Protein AF-A0AAV7K5B9-F1 (afdb_monomer_lite)

Foldseek 3Di:
DPPPDDPCLLAVDDPVSNVVVCVVVVHDPVRVVVSVVVNV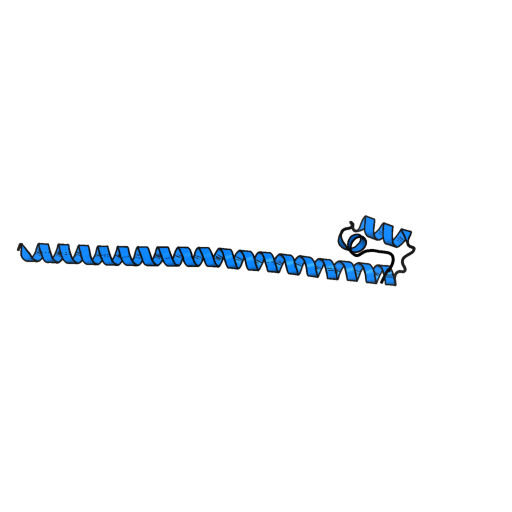VVVVVVVVVVVVVVVVVVVVVVVVVVVVVVVVVVVVVVVVVVVVVVVVVVVVVVVVVD

Organism: NCBI:txid111878

Radius of gyration: 33.16 Å; chains: 1; bounding box: 69×17×85 Å

InterPro domains:
  IPR004826 Basic leucine zipper domain, Maf-type [PF03131] (5-87)

pLDDT: mean 90.62, std 8.33, range [50.69, 97.69]

Sequence (98 aa):
MAYYLTEEDIVYSTIPELNRLLEKNNASKEEVTEVKNYRRKRLLQKSGKHRYQERQSNYGSLQKVRDELKLEFQTIQAEIEELKMYKECCLLLNSEYY

Structure (mmCIF, N/CA/C/O backbone):
data_AF-A0AAV7K5B9-F1
#
_entry.id   AF-A0AAV7K5B9-F1
#
loop_
_atom_site.group_PDB
_atom_site.id
_atom_site.type_symbol
_atom_site.label_atom_id
_atom_site.label_alt_id
_atom_site.label_comp_id
_atom_site.label_asym_id
_atom_site.label_entity_id
_atom_site.label_seq_id
_atom_site.pdbx_PDB_ins_code
_atom_site.Cartn_x
_atom_site.Cartn_y
_atom_site.Cartn_z
_atom_site.occupancy
_atom_site.B_iso_or_equiv
_atom_site.auth_seq_id
_atom_site.auth_comp_id
_atom_site.auth_asym_id
_atom_site.auth_atom_id
_atom_site.pdbx_PDB_model_num
ATOM 1 N N . MET A 1 1 ? -22.500 -6.485 24.159 1.00 60.03 1 MET A N 1
ATOM 2 C CA . MET A 1 1 ? -22.094 -5.233 23.488 1.00 60.03 1 MET A CA 1
ATOM 3 C C . MET A 1 1 ? -22.895 -4.075 24.060 1.00 60.03 1 MET A C 1
ATOM 5 O O . MET A 1 1 ? -24.103 -4.217 24.181 1.00 60.03 1 MET A O 1
ATOM 9 N N . ALA A 1 2 ? -22.263 -2.944 24.388 1.00 69.50 2 ALA A N 1
ATOM 10 C CA . ALA A 1 2 ? -22.954 -1.730 24.831 1.00 69.50 2 ALA A CA 1
ATOM 11 C C . ALA A 1 2 ? -23.840 -1.155 23.704 1.00 69.50 2 ALA A C 1
ATOM 13 O O . ALA A 1 2 ? -23.358 -0.416 22.849 1.00 69.50 2 ALA A O 1
ATOM 14 N N . TYR A 1 3 ? -25.130 -1.509 23.687 1.00 71.88 3 TYR A N 1
ATOM 15 C CA . TYR A 1 3 ? -26.088 -1.149 22.625 1.00 71.88 3 TYR A CA 1
ATOM 16 C C . TYR A 1 3 ? -26.383 0.359 22.514 1.00 71.88 3 TYR A C 1
ATOM 18 O O . TYR A 1 3 ? -27.046 0.789 21.575 1.00 71.88 3 TYR A O 1
ATOM 26 N N . TYR A 1 4 ? -25.889 1.155 23.463 1.00 82.62 4 TYR A N 1
ATOM 27 C CA . TYR A 1 4 ? -26.050 2.607 23.529 1.00 82.62 4 TYR A CA 1
ATOM 28 C C . TYR A 1 4 ? -24.904 3.393 22.871 1.00 82.62 4 TYR A C 1
ATOM 30 O O . TYR A 1 4 ? -25.001 4.613 22.770 1.00 82.62 4 TYR A O 1
ATOM 38 N N . LEU A 1 5 ? -23.821 2.733 22.439 1.00 89.00 5 LEU A N 1
ATOM 39 C CA . LEU A 1 5 ? -22.718 3.382 21.724 1.00 89.00 5 LEU A CA 1
ATOM 40 C C . LEU A 1 5 ? -22.745 3.009 20.245 1.00 89.00 5 LEU A C 1
ATOM 42 O O . LEU A 1 5 ? -22.841 1.832 19.888 1.00 89.00 5 LEU A O 1
ATOM 46 N N . THR A 1 6 ? -22.602 4.008 19.379 1.00 90.94 6 THR A N 1
ATOM 47 C CA . THR A 1 6 ? -22.464 3.784 17.939 1.00 90.94 6 THR A CA 1
ATOM 48 C C . THR A 1 6 ? -21.042 3.347 17.577 1.00 90.94 6 THR A C 1
ATOM 50 O O . THR A 1 6 ? -20.098 3.471 18.363 1.00 90.94 6 THR A O 1
ATOM 53 N N . GLU A 1 7 ? -20.842 2.846 16.351 1.00 88.56 7 GLU A N 1
ATOM 54 C CA . GLU A 1 7 ? -19.484 2.562 15.871 1.00 88.56 7 GLU A CA 1
ATOM 55 C C . GLU A 1 7 ? -18.614 3.829 15.851 1.00 88.56 7 GLU A C 1
ATOM 57 O O . GLU A 1 7 ? -17.415 3.743 16.124 1.00 88.56 7 GLU A O 1
ATOM 62 N N . GLU A 1 8 ? -19.200 4.995 15.572 1.00 88.81 8 GLU A N 1
ATOM 63 C CA . GLU A 1 8 ? -18.462 6.256 15.568 1.00 88.81 8 GLU A CA 1
ATOM 64 C C . GLU A 1 8 ? -17.973 6.624 16.967 1.00 88.81 8 GLU A C 1
ATOM 66 O O . GLU A 1 8 ? -16.776 6.876 17.147 1.00 88.81 8 GLU A O 1
ATOM 71 N N . ASP A 1 9 ? -18.854 6.521 17.964 1.00 91.62 9 ASP A N 1
ATOM 72 C CA . ASP A 1 9 ? -18.519 6.757 19.370 1.00 91.62 9 ASP A CA 1
ATOM 73 C C . ASP A 1 9 ? -17.407 5.828 19.850 1.00 91.62 9 ASP A C 1
ATOM 75 O O . ASP A 1 9 ? -16.547 6.229 20.629 1.00 91.62 9 ASP A O 1
ATOM 79 N N . ILE A 1 10 ? -17.387 4.574 19.389 1.00 92.06 10 ILE A N 1
ATOM 80 C CA . ILE A 1 10 ? -16.397 3.592 19.838 1.00 92.06 10 ILE A CA 1
ATOM 81 C C . ILE A 1 10 ? -15.071 3.730 19.089 1.00 92.06 10 ILE A C 1
ATOM 83 O O . ILE A 1 10 ? -14.014 3.535 19.691 1.00 92.06 10 ILE A O 1
ATOM 87 N N . VAL A 1 11 ? -15.086 4.013 17.785 1.00 91.06 11 VAL A N 1
ATOM 88 C CA . VAL A 1 11 ? -13.886 3.936 16.934 1.00 91.06 11 VAL A CA 1
ATOM 89 C C . VAL A 1 11 ? -13.194 5.287 16.764 1.00 91.06 11 VAL A C 1
ATOM 91 O O . VAL A 1 11 ? -11.963 5.304 16.700 1.00 91.06 11 VAL A O 1
ATOM 94 N N . TYR A 1 12 ? -13.941 6.391 16.698 1.00 91.06 12 TYR A N 1
ATOM 95 C CA . TYR A 1 12 ? -13.396 7.710 16.356 1.00 91.06 12 TYR A CA 1
ATOM 96 C C . TYR A 1 12 ? -13.210 8.653 17.548 1.00 91.06 12 TYR A C 1
ATOM 98 O O . TYR A 1 12 ? -12.429 9.593 17.442 1.00 91.06 12 TYR A O 1
ATOM 106 N N . SER A 1 13 ? -13.841 8.382 18.690 1.00 93.00 13 SER A N 1
ATOM 107 C CA . SER A 1 13 ? -13.585 9.122 19.933 1.00 93.00 13 SER A CA 1
ATOM 108 C C . SER A 1 13 ? -12.140 8.974 20.407 1.00 93.00 13 SER A C 1
ATOM 110 O O . SER A 1 13 ? -11.473 7.968 20.141 1.00 93.00 13 SER A O 1
ATOM 112 N N . THR A 1 14 ? -11.648 9.927 21.186 1.00 93.62 14 THR A N 1
ATOM 113 C CA . THR A 1 14 ? -10.419 9.736 21.961 1.00 93.62 14 THR A CA 1
ATOM 114 C C . THR A 1 14 ? -10.645 8.723 23.094 1.00 93.62 14 THR A C 1
ATOM 116 O O . THR A 1 14 ? -11.771 8.476 23.523 1.00 93.62 14 THR A O 1
ATOM 119 N N . ILE A 1 15 ? -9.573 8.111 23.615 1.00 91.75 15 ILE A N 1
ATOM 120 C CA . ILE A 1 15 ? -9.695 7.176 24.752 1.00 91.75 15 ILE A CA 1
ATOM 121 C C . ILE A 1 15 ? -10.367 7.839 25.975 1.00 91.75 15 ILE A C 1
ATOM 123 O O . ILE A 1 15 ? -11.238 7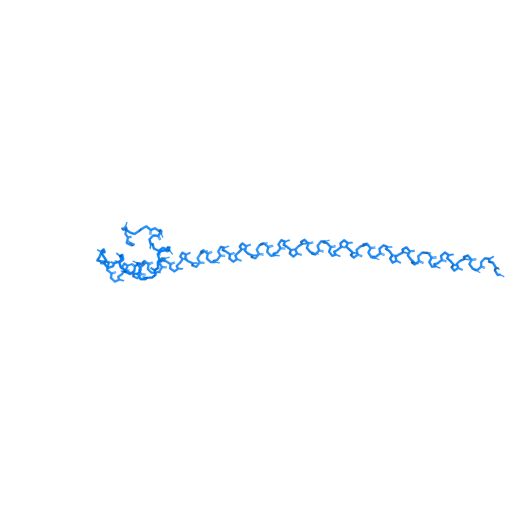.202 26.569 1.00 91.75 15 ILE A O 1
ATOM 127 N N . PRO A 1 16 ? -10.028 9.090 26.353 1.00 95.25 16 PRO A N 1
ATOM 128 C CA . PRO A 1 16 ? -10.715 9.779 27.442 1.00 95.25 16 PRO A CA 1
ATOM 129 C C . PRO A 1 16 ? -12.215 9.978 27.194 1.00 95.25 16 PRO A C 1
ATOM 131 O O . PRO A 1 16 ? -13.008 9.754 28.102 1.00 95.25 16 PRO A O 1
ATOM 134 N N . GLU A 1 17 ? -12.620 10.357 25.981 1.00 94.38 17 GLU A N 1
ATOM 135 C CA . GLU A 1 17 ? -14.038 10.522 25.628 1.00 94.38 17 GLU A CA 1
ATOM 136 C C . GLU A 1 17 ? -14.793 9.196 25.683 1.00 94.38 17 GLU A C 1
ATOM 138 O O . GLU A 1 17 ? -15.871 9.132 26.270 1.00 94.38 17 GLU A O 1
ATOM 143 N N . LEU A 1 18 ? -14.202 8.119 25.157 1.00 94.25 18 LEU A N 1
ATOM 144 C CA . LEU A 1 18 ? -14.793 6.786 25.229 1.00 94.25 18 LEU A CA 1
ATOM 145 C C . LEU A 1 18 ? -14.988 6.329 26.678 1.00 94.25 18 LEU A C 1
ATOM 147 O O . LEU A 1 18 ? -16.041 5.799 27.020 1.00 94.25 18 LEU A O 1
ATOM 151 N N . ASN A 1 19 ? -13.991 6.552 27.540 1.00 93.12 19 ASN A N 1
ATOM 152 C CA . ASN A 1 19 ? -14.102 6.207 28.957 1.00 93.12 19 ASN A CA 1
ATOM 153 C C . ASN A 1 19 ? -15.216 7.018 29.640 1.00 93.12 19 ASN A C 1
ATOM 155 O O . ASN A 1 19 ? -16.029 6.431 30.347 1.00 93.12 19 ASN A O 1
ATOM 159 N N . ARG A 1 20 ? -15.333 8.324 29.355 1.00 95.19 20 ARG A N 1
ATOM 160 C CA . ARG A 1 20 ? -16.434 9.160 29.873 1.00 95.19 20 ARG A CA 1
ATOM 161 C C . ARG A 1 20 ? -17.805 8.672 29.413 1.00 95.19 20 ARG A C 1
ATOM 163 O O . ARG A 1 20 ? -18.752 8.701 30.190 1.00 95.19 20 ARG A O 1
ATOM 170 N N . LEU A 1 21 ? -17.934 8.238 28.160 1.00 93.62 21 LEU A N 1
ATOM 171 C CA . LEU A 1 21 ? -19.187 7.698 27.629 1.00 93.62 21 LEU A CA 1
ATOM 172 C C . LEU A 1 21 ? -19.573 6.383 28.313 1.00 93.62 21 LEU A C 1
ATOM 174 O O . LEU A 1 21 ? -20.742 6.183 28.632 1.00 93.62 21 LEU A O 1
ATOM 178 N N . LEU A 1 22 ? -18.600 5.510 28.571 1.00 93.12 22 LEU A N 1
ATOM 179 C CA . LEU A 1 22 ? -18.820 4.263 29.303 1.00 93.12 22 LEU A CA 1
ATOM 180 C C . LEU A 1 22 ? -19.224 4.532 30.761 1.00 93.12 22 LEU A C 1
ATOM 182 O O . LEU A 1 22 ? -20.165 3.921 31.257 1.00 93.12 22 LEU A O 1
ATOM 186 N N . GLU A 1 23 ? -18.579 5.495 31.421 1.00 93.00 23 GLU A N 1
ATOM 187 C CA . GLU A 1 23 ? -18.927 5.921 32.783 1.00 93.00 23 GLU A CA 1
ATOM 188 C C . GLU A 1 23 ? -20.328 6.543 32.850 1.00 93.00 23 GLU A C 1
ATOM 190 O O . GLU A 1 23 ? -21.136 6.151 33.687 1.00 93.00 23 GLU A O 1
ATOM 195 N N . LYS A 1 24 ? -20.660 7.459 31.928 1.00 93.56 24 LYS A N 1
ATOM 196 C CA . LYS A 1 24 ? -21.971 8.130 31.867 1.00 93.56 24 LYS A CA 1
ATOM 197 C C . LYS A 1 24 ? -23.133 7.145 31.703 1.00 93.56 24 LYS A C 1
ATOM 199 O O . LYS A 1 24 ? -24.233 7.421 32.172 1.00 93.56 24 LYS A O 1
ATOM 204 N N . ASN A 1 25 ? -22.891 6.018 31.038 1.00 91.12 25 ASN A N 1
ATOM 205 C CA . ASN A 1 25 ? -23.889 4.974 30.817 1.00 91.12 25 ASN A CA 1
ATOM 206 C C . ASN A 1 25 ? -23.814 3.834 31.848 1.00 91.12 25 ASN A C 1
ATOM 208 O O . ASN A 1 25 ? -24.485 2.822 31.668 1.00 91.12 25 ASN A O 1
ATOM 212 N N . ASN A 1 26 ? -23.032 3.987 32.925 1.00 92.75 26 ASN A N 1
ATOM 213 C CA . ASN A 1 26 ? -22.835 2.971 33.965 1.00 92.75 26 ASN A CA 1
ATOM 214 C C . ASN A 1 26 ? -22.421 1.598 33.404 1.00 92.75 26 ASN A C 1
ATOM 216 O O . ASN A 1 26 ? -22.902 0.563 33.865 1.00 92.75 26 ASN A O 1
ATOM 220 N N . ALA A 1 27 ? -21.535 1.595 32.403 1.00 91.94 27 ALA A N 1
ATOM 221 C CA . ALA A 1 27 ? -21.078 0.378 31.745 1.00 91.94 27 ALA A CA 1
ATOM 222 C C . ALA A 1 27 ? -20.485 -0.621 32.747 1.00 91.94 27 ALA A C 1
ATOM 224 O O . ALA A 1 27 ? -19.647 -0.267 33.585 1.00 91.94 27 ALA A O 1
ATOM 225 N N . SER A 1 28 ? -20.852 -1.893 32.620 1.00 93.88 28 SER A N 1
ATOM 226 C CA . SER A 1 28 ? -20.245 -2.954 33.421 1.00 93.88 28 SER A CA 1
ATOM 227 C C . SER A 1 28 ? -18.778 -3.182 33.022 1.00 93.88 28 SER A C 1
ATOM 229 O O . SER A 1 28 ? -18.340 -2.845 31.919 1.00 93.88 28 SER A O 1
ATOM 231 N N . LYS A 1 29 ? -17.983 -3.817 33.894 1.00 92.75 29 LYS A N 1
ATOM 232 C CA . LYS A 1 29 ? -16.590 -4.192 33.566 1.00 92.75 29 LYS A CA 1
ATOM 233 C C . LYS A 1 29 ? -16.498 -5.079 32.317 1.00 92.75 29 LYS A C 1
ATOM 235 O O . LYS A 1 29 ? -15.535 -4.975 31.552 1.00 92.75 29 LYS A O 1
ATOM 240 N N . GLU A 1 30 ? -17.489 -5.941 32.117 1.00 93.38 30 GLU A N 1
ATOM 241 C CA . GLU A 1 30 ? -17.580 -6.836 30.963 1.00 93.38 30 GLU A CA 1
ATOM 242 C C . GLU A 1 30 ? -17.878 -6.037 29.693 1.00 93.38 30 GLU A C 1
ATOM 244 O O . GLU A 1 30 ? -17.158 -6.179 28.705 1.00 93.38 30 GLU A O 1
ATOM 249 N N . GLU A 1 31 ? -18.836 -5.108 29.747 1.00 92.00 31 GLU A N 1
ATOM 250 C CA . GLU A 1 31 ? -19.160 -4.218 28.628 1.00 92.00 31 GLU A CA 1
ATOM 251 C C . GLU A 1 31 ? -17.975 -3.326 28.245 1.00 92.00 31 GLU A C 1
ATOM 253 O O . GLU A 1 31 ? -17.650 -3.197 27.065 1.00 92.00 31 GLU A O 1
ATOM 258 N N . VAL A 1 32 ? -17.267 -2.761 29.230 1.00 92.88 32 VAL A N 1
ATOM 259 C CA . VAL A 1 32 ? -16.048 -1.969 28.998 1.00 92.88 32 VAL A CA 1
ATOM 260 C C . VAL A 1 32 ? -14.988 -2.804 28.276 1.00 92.88 32 VAL A C 1
ATOM 262 O O . VAL A 1 32 ? -14.335 -2.324 27.344 1.00 92.88 32 VAL A O 1
ATOM 265 N N . THR A 1 33 ? -14.808 -4.058 28.692 1.00 93.44 33 THR A N 1
ATOM 266 C CA . THR A 1 33 ? -13.849 -4.978 28.069 1.00 93.44 33 THR A CA 1
ATOM 267 C C . THR A 1 33 ? -14.243 -5.297 26.631 1.00 93.44 33 THR A C 1
ATOM 269 O O . THR A 1 33 ? -13.410 -5.236 25.723 1.00 93.44 33 THR A O 1
ATOM 272 N N . GLU A 1 34 ? -15.520 -5.586 26.402 1.00 93.50 34 GLU A N 1
ATOM 273 C CA . GLU A 1 34 ? -16.062 -5.903 25.085 1.00 93.50 34 GLU A CA 1
ATOM 274 C C . GLU A 1 34 ? -15.928 -4.718 24.117 1.00 93.50 34 GLU A C 1
ATOM 276 O O . GLU A 1 34 ? -15.422 -4.886 23.005 1.00 93.50 34 GLU A O 1
ATOM 281 N N . VAL A 1 35 ? -16.264 -3.501 24.560 1.00 94.19 35 VAL A N 1
ATOM 282 C CA . VAL A 1 35 ? -16.140 -2.266 23.767 1.00 94.19 35 VAL A CA 1
ATOM 283 C C . VAL A 1 35 ? -14.681 -1.984 23.401 1.00 94.19 35 VAL A C 1
ATOM 285 O O . VAL A 1 35 ? -14.379 -1.678 22.243 1.00 94.19 35 VAL A O 1
ATOM 288 N N . LYS A 1 36 ? -13.741 -2.142 24.342 1.00 93.00 36 LYS A N 1
ATOM 289 C CA . LYS A 1 36 ? -12.303 -1.959 24.069 1.00 93.00 36 LYS A CA 1
ATOM 290 C C . LYS A 1 36 ? -11.768 -2.997 23.081 1.00 93.00 36 LYS A C 1
ATOM 292 O O . LYS A 1 36 ? -11.012 -2.646 22.169 1.00 93.00 36 LYS A O 1
ATOM 297 N N . ASN A 1 37 ? -12.188 -4.254 23.213 1.00 93.38 37 ASN A N 1
ATOM 298 C CA . ASN A 1 37 ? -11.826 -5.317 22.276 1.00 93.38 37 ASN A CA 1
ATOM 299 C C . ASN A 1 37 ? -12.403 -5.061 20.878 1.00 93.38 37 ASN A C 1
ATOM 301 O O . ASN A 1 37 ? -11.681 -5.192 19.883 1.00 93.38 37 ASN A O 1
ATOM 305 N N . TYR A 1 38 ? -13.664 -4.631 20.792 1.00 93.50 38 TYR A N 1
ATOM 306 C CA . TYR A 1 38 ? -14.299 -4.242 19.537 1.00 93.50 38 TYR A CA 1
ATOM 307 C C . TYR A 1 38 ? -13.548 -3.086 18.865 1.00 93.50 38 TYR A C 1
ATOM 309 O O . TYR A 1 38 ? -13.144 -3.210 17.704 1.00 93.50 38 TYR A O 1
ATOM 317 N N . ARG A 1 39 ? -13.253 -2.010 19.610 1.00 94.31 39 ARG A N 1
ATOM 318 C CA . ARG A 1 39 ? -12.455 -0.874 19.125 1.00 94.31 39 ARG A CA 1
ATOM 319 C C . ARG A 1 39 ? -11.117 -1.336 18.556 1.00 94.31 39 ARG A C 1
ATOM 321 O O . ARG A 1 39 ? -10.774 -0.992 17.424 1.00 94.31 39 ARG A O 1
ATOM 328 N N . ARG A 1 40 ? -10.373 -2.158 19.306 1.00 92.94 40 ARG A N 1
ATOM 329 C CA . ARG A 1 40 ? -9.076 -2.699 18.871 1.00 92.94 40 ARG A CA 1
ATOM 330 C C . ARG A 1 40 ? -9.206 -3.482 17.565 1.00 92.94 40 ARG A C 1
ATOM 332 O O . ARG A 1 40 ? -8.425 -3.258 16.641 1.00 92.94 40 ARG A O 1
ATOM 339 N N . LYS A 1 41 ? -10.207 -4.361 17.456 1.00 92.69 41 LYS A N 1
ATOM 340 C CA . LYS A 1 41 ? -10.463 -5.159 16.248 1.00 92.69 41 LYS A CA 1
ATOM 341 C C . LYS A 1 41 ? -10.768 -4.273 15.036 1.00 92.69 41 LYS A C 1
ATOM 343 O O . LYS A 1 41 ? -10.209 -4.506 13.964 1.00 92.69 41 LYS A O 1
ATOM 348 N N . ARG A 1 42 ? -11.596 -3.234 15.191 1.00 92.44 42 ARG A N 1
ATOM 349 C CA . ARG A 1 42 ? -11.938 -2.298 14.101 1.00 92.44 42 ARG A CA 1
ATOM 350 C C . ARG A 1 42 ? -10.744 -1.457 13.653 1.00 92.44 42 ARG A C 1
ATOM 352 O O . ARG A 1 42 ? -10.512 -1.335 12.451 1.00 92.44 42 ARG A O 1
ATOM 359 N N . LEU A 1 43 ? -9.942 -0.943 14.585 1.00 90.31 43 LEU A N 1
ATOM 360 C CA . LEU A 1 43 ? -8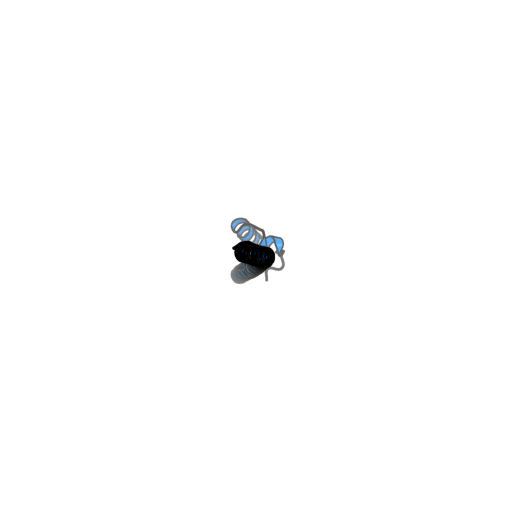.722 -0.193 14.262 1.00 90.31 43 LEU A CA 1
ATOM 361 C C . LEU A 1 43 ? -7.675 -1.068 13.550 1.00 90.31 43 LEU A C 1
ATOM 363 O O . LEU A 1 43 ? -7.051 -0.634 12.578 1.00 90.31 43 LEU A O 1
ATOM 367 N N . LEU A 1 44 ? -7.523 -2.329 13.966 1.00 90.31 44 LEU A N 1
ATOM 368 C CA . LEU A 1 44 ? -6.660 -3.294 13.276 1.00 90.31 44 LEU A CA 1
ATOM 369 C C . LEU A 1 44 ? -7.144 -3.579 11.849 1.00 90.31 44 LEU A C 1
ATOM 371 O O . LEU A 1 44 ? -6.338 -3.595 10.923 1.00 90.31 44 LEU A O 1
ATOM 375 N N . GLN A 1 45 ? -8.453 -3.743 11.643 1.00 89.81 45 GLN A N 1
ATOM 376 C CA . GLN A 1 45 ? -9.019 -3.923 10.303 1.00 89.81 45 GLN A CA 1
ATOM 377 C C . GLN A 1 45 ? -8.788 -2.697 9.411 1.00 89.81 45 GLN A C 1
ATOM 379 O O . GLN A 1 45 ? -8.379 -2.855 8.262 1.00 89.81 45 GLN A O 1
ATOM 384 N N . LYS A 1 46 ? -9.006 -1.479 9.927 1.00 87.94 46 LYS A N 1
ATOM 385 C CA . LYS A 1 46 ? -8.770 -0.234 9.177 1.00 87.94 46 LYS A CA 1
ATOM 386 C C . LYS A 1 46 ? -7.299 -0.063 8.800 1.00 87.94 46 LYS A C 1
ATOM 388 O O . LYS A 1 46 ? -6.999 0.161 7.632 1.00 87.94 46 LYS A O 1
ATOM 393 N N . SER A 1 47 ? -6.381 -0.256 9.749 1.00 87.44 47 SER A N 1
ATOM 394 C CA . SER A 1 47 ? -4.939 -0.196 9.464 1.00 87.44 47 SER A CA 1
ATOM 395 C C . SER A 1 47 ? -4.478 -1.308 8.514 1.00 87.44 47 SER A C 1
ATOM 397 O O . SER A 1 47 ? -3.564 -1.108 7.718 1.00 87.44 47 SER A O 1
ATOM 399 N N . GLY A 1 48 ? -5.105 -2.488 8.560 1.00 88.62 48 GLY A N 1
ATOM 400 C CA . GLY A 1 48 ? -4.887 -3.561 7.590 1.00 88.62 48 GLY A CA 1
ATOM 401 C C . GLY A 1 48 ? -5.311 -3.165 6.174 1.00 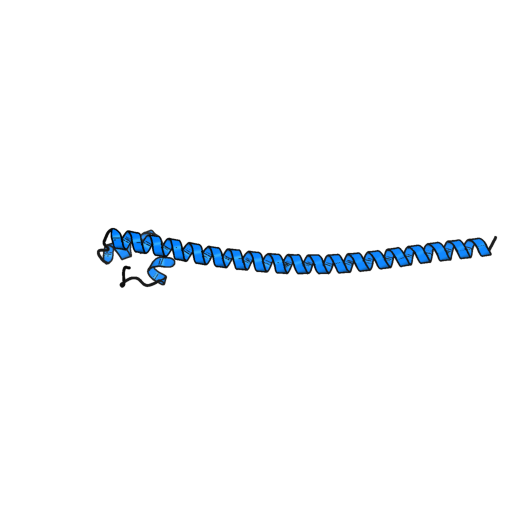88.62 48 GLY A C 1
ATOM 402 O O . GLY A 1 48 ? -4.527 -3.333 5.242 1.00 88.62 48 GLY A O 1
ATOM 403 N N . LYS A 1 49 ? -6.512 -2.587 6.022 1.00 87.12 49 LYS A N 1
ATOM 404 C CA . LYS A 1 49 ? -7.018 -2.080 4.734 1.00 87.12 49 LYS A CA 1
ATOM 405 C C . LYS A 1 49 ? -6.126 -0.978 4.160 1.00 87.12 49 LYS A C 1
ATOM 407 O O . LYS A 1 49 ? -5.759 -1.066 2.995 1.00 87.12 49 LYS A O 1
ATOM 412 N N . HIS A 1 50 ? -5.722 -0.009 4.983 1.00 84.38 50 HIS A N 1
ATOM 413 C CA . HIS A 1 50 ? -4.820 1.068 4.564 1.00 84.38 50 HIS A CA 1
ATOM 414 C C . HIS A 1 50 ? -3.481 0.519 4.053 1.00 84.38 50 HIS A C 1
ATOM 416 O O . HIS A 1 50 ? -3.087 0.786 2.924 1.00 84.38 50 HIS A O 1
ATOM 422 N N . ARG A 1 51 ? -2.832 -0.363 4.829 1.00 87.88 51 ARG A N 1
ATOM 423 C CA . ARG A 1 51 ? -1.560 -0.998 4.433 1.00 87.88 51 ARG A CA 1
ATOM 424 C C . ARG A 1 51 ? -1.674 -1.875 3.188 1.00 87.88 51 ARG A C 1
ATOM 426 O O . ARG A 1 51 ? -0.683 -2.103 2.497 1.00 87.88 51 ARG A O 1
ATOM 433 N N . TYR A 1 52 ? -2.845 -2.453 2.931 1.00 88.50 52 TYR A N 1
ATOM 434 C CA . TYR A 1 52 ? -3.097 -3.183 1.691 1.00 88.50 52 TYR A CA 1
ATOM 435 C C . TYR A 1 52 ? -3.175 -2.224 0.497 1.00 88.50 52 TYR A C 1
ATOM 437 O O . TYR A 1 52 ? -2.484 -2.447 -0.493 1.00 88.50 52 TYR A O 1
ATOM 445 N N . GLN A 1 53 ? -3.940 -1.136 0.622 1.00 89.56 53 GLN A N 1
ATOM 446 C CA . GLN A 1 53 ? -4.076 -0.114 -0.421 1.00 89.56 53 GLN A CA 1
ATOM 447 C C . GLN A 1 53 ? -2.738 0.562 -0.747 1.00 89.56 53 GLN A C 1
ATOM 449 O O . GLN A 1 53 ? -2.388 0.678 -1.918 1.00 89.56 53 GLN A O 1
ATOM 454 N N . GLU A 1 54 ? -1.950 0.934 0.266 1.00 89.56 54 GLU A N 1
ATOM 455 C CA . GLU A 1 54 ? -0.607 1.497 0.068 1.00 89.56 54 GLU A CA 1
ATOM 456 C C . GLU A 1 54 ? 0.308 0.530 -0.683 1.00 89.56 54 GLU A C 1
ATOM 458 O O . GLU A 1 54 ? 0.965 0.917 -1.646 1.00 89.56 54 GLU A O 1
ATOM 463 N N . ARG A 1 55 ? 0.322 -0.753 -0.294 1.00 90.88 55 ARG A N 1
ATOM 464 C CA . ARG A 1 55 ? 1.113 -1.763 -1.008 1.00 90.88 55 ARG A CA 1
ATOM 465 C C . ARG A 1 55 ? 0.660 -1.918 -2.451 1.00 90.88 55 ARG A C 1
ATOM 467 O O . ARG A 1 55 ? 1.508 -1.960 -3.332 1.00 90.88 55 ARG A O 1
ATOM 474 N N . GLN A 1 56 ? -0.644 -1.982 -2.697 1.00 91.12 56 GLN A N 1
ATOM 475 C CA . GLN A 1 56 ? -1.188 -2.100 -4.047 1.00 91.12 56 GLN A CA 1
ATOM 476 C C . GLN A 1 56 ? -0.792 -0.903 -4.924 1.00 91.12 56 GLN A C 1
ATOM 478 O O . GLN A 1 56 ? -0.364 -1.097 -6.060 1.00 91.12 56 GLN A O 1
ATOM 483 N N . SER A 1 57 ? -0.8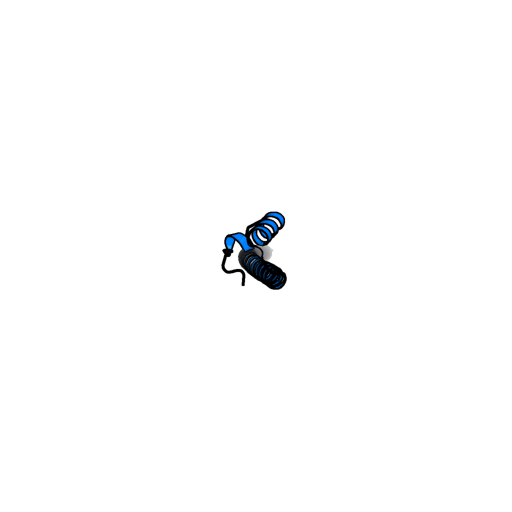66 0.313 -4.376 1.00 91.00 57 SER A N 1
ATOM 484 C CA . SER A 1 57 ? -0.405 1.531 -5.049 1.00 91.00 57 SER A CA 1
ATOM 485 C C . SER A 1 57 ? 1.093 1.466 -5.368 1.00 91.00 57 SER A C 1
ATOM 487 O O . SER A 1 57 ? 1.492 1.658 -6.516 1.00 91.00 57 SER A O 1
ATOM 489 N N . ASN A 1 58 ? 1.921 1.086 -4.389 1.00 93.75 58 ASN A N 1
ATOM 490 C CA . ASN A 1 58 ? 3.369 0.956 -4.569 1.00 93.75 58 ASN A CA 1
ATOM 491 C C . ASN A 1 58 ? 3.735 -0.079 -5.639 1.00 93.75 58 ASN A C 1
ATOM 493 O O . ASN A 1 58 ? 4.611 0.181 -6.461 1.00 93.75 58 ASN A O 1
ATOM 497 N N . TYR A 1 59 ? 3.053 -1.229 -5.668 1.00 92.06 59 TYR A N 1
ATOM 498 C CA . TYR A 1 59 ? 3.238 -2.222 -6.727 1.00 92.06 59 TYR A CA 1
ATOM 499 C C . TYR A 1 59 ? 2.896 -1.654 -8.106 1.00 92.06 59 TYR A C 1
ATOM 501 O O . TYR A 1 59 ? 3.661 -1.861 -9.044 1.00 92.06 59 TYR A O 1
ATOM 509 N N . GLY A 1 60 ? 1.794 -0.908 -8.226 1.00 92.50 60 GLY A N 1
ATOM 510 C CA . GLY A 1 60 ? 1.417 -0.249 -9.477 1.00 92.50 60 GLY A CA 1
ATOM 511 C C . GLY A 1 60 ? 2.470 0.753 -9.957 1.00 92.50 60 GLY A C 1
ATOM 512 O O . GLY A 1 60 ? 2.826 0.756 -11.133 1.00 92.50 60 GLY A O 1
ATOM 513 N N . SER A 1 61 ? 3.019 1.562 -9.050 1.00 94.25 61 SER A N 1
ATOM 514 C CA . SER A 1 61 ? 4.091 2.513 -9.370 1.00 94.25 61 SER A CA 1
ATOM 515 C C . SER A 1 61 ? 5.383 1.812 -9.795 1.00 94.25 61 SER A C 1
ATOM 517 O O . SER A 1 61 ? 5.961 2.167 -10.819 1.00 94.25 61 SER A O 1
ATOM 519 N N . LEU A 1 62 ? 5.809 0.773 -9.068 1.00 95.06 62 LEU A N 1
ATOM 520 C CA . LEU A 1 62 ? 6.989 -0.022 -9.430 1.00 95.06 62 LEU A CA 1
ATOM 521 C C . LEU A 1 62 ? 6.821 -0.722 -10.780 1.00 95.06 62 LEU A C 1
ATOM 523 O O . LEU A 1 62 ? 7.782 -0.840 -11.537 1.00 95.06 62 LEU A O 1
ATOM 527 N N . GLN A 1 63 ? 5.607 -1.173 -11.096 1.00 94.44 63 GLN A N 1
ATOM 528 C CA . GLN A 1 63 ? 5.310 -1.787 -12.381 1.00 94.44 63 GLN A CA 1
ATOM 529 C C . GLN A 1 63 ? 5.497 -0.801 -13.541 1.00 94.44 63 GLN A C 1
ATOM 531 O O . GLN A 1 63 ? 6.121 -1.169 -14.531 1.00 94.44 63 GLN A O 1
ATOM 536 N N . LYS A 1 64 ? 5.028 0.446 -13.399 1.00 94.56 64 LYS A N 1
ATOM 537 C CA . LYS A 1 64 ? 5.236 1.490 -14.416 1.00 94.56 64 LYS A CA 1
ATOM 538 C C . LYS A 1 64 ? 6.717 1.787 -14.635 1.00 94.56 64 LYS A C 1
ATOM 540 O O . LYS A 1 64 ? 7.174 1.727 -15.767 1.00 94.56 64 LYS A O 1
ATOM 545 N N . VAL A 1 65 ? 7.468 1.993 -13.551 1.00 96.44 65 VAL A N 1
ATOM 546 C CA . VAL A 1 65 ? 8.918 2.255 -13.617 1.00 96.44 65 VAL A CA 1
ATOM 547 C C . VAL A 1 65 ? 9.660 1.102 -14.296 1.00 96.44 65 VAL A C 1
ATOM 549 O O . VAL A 1 65 ? 10.538 1.321 -15.123 1.00 96.44 65 VAL A O 1
ATOM 552 N N . ARG A 1 66 ? 9.295 -0.148 -13.988 1.00 96.75 66 ARG A N 1
ATOM 553 C CA . ARG A 1 66 ? 9.861 -1.325 -14.660 1.00 96.75 66 ARG A CA 1
ATOM 554 C C . ARG A 1 66 ? 9.574 -1.317 -16.164 1.00 96.75 66 ARG A C 1
ATOM 556 O O . ARG A 1 66 ? 10.450 -1.681 -16.942 1.00 96.75 66 ARG A O 1
ATOM 563 N N . ASP A 1 67 ? 8.355 -0.969 -16.563 1.00 96.69 67 ASP A N 1
ATOM 564 C CA . ASP A 1 67 ? 7.951 -0.976 -17.970 1.00 96.69 67 ASP A CA 1
ATOM 565 C C . ASP A 1 67 ? 8.636 0.160 -18.756 1.00 96.69 67 ASP A C 1
ATOM 567 O O . ASP A 1 67 ? 9.087 -0.071 -19.876 1.00 96.69 67 ASP A O 1
ATOM 571 N N . GLU A 1 68 ? 8.816 1.332 -18.140 1.00 97.12 68 GLU A N 1
ATOM 572 C CA . GLU A 1 68 ? 9.609 2.449 -18.679 1.00 97.12 68 GLU A CA 1
ATOM 573 C C . GLU A 1 68 ? 11.081 2.053 -18.869 1.00 97.12 68 GLU A C 1
ATOM 575 O O . GLU A 1 68 ? 11.604 2.144 -19.977 1.00 97.12 68 GLU A O 1
ATOM 580 N N . LEU A 1 69 ? 11.721 1.493 -17.836 1.00 97.25 69 LEU A N 1
ATOM 581 C CA . LEU A 1 69 ? 13.105 1.001 -17.913 1.00 97.25 69 LEU A CA 1
ATOM 582 C C . LEU A 1 69 ? 13.290 -0.072 -18.990 1.00 97.25 69 LEU A C 1
ATOM 584 O O . LEU A 1 69 ? 14.322 -0.127 -19.656 1.00 97.25 69 LEU A O 1
ATOM 588 N N . LYS A 1 70 ? 12.298 -0.951 -19.165 1.00 97.25 70 LYS A N 1
ATOM 589 C CA . LYS A 1 70 ? 12.340 -1.980 -20.206 1.00 97.25 70 LYS A CA 1
ATOM 590 C C . LYS A 1 70 ? 12.332 -1.356 -21.600 1.00 97.25 70 LYS A C 1
ATOM 592 O O . LYS A 1 70 ? 13.049 -1.845 -22.470 1.00 97.25 70 LYS A O 1
ATOM 597 N N . LEU A 1 71 ? 11.534 -0.310 -21.806 1.00 96.94 71 LEU A N 1
ATOM 598 C CA . LEU A 1 71 ? 11.485 0.410 -23.073 1.00 96.94 71 LEU A CA 1
ATOM 599 C C . LEU A 1 71 ? 12.807 1.138 -23.340 1.00 96.94 71 LEU A C 1
ATOM 601 O O . LEU A 1 71 ? 13.371 0.983 -24.418 1.00 96.94 71 LEU A O 1
ATOM 605 N N . GLU A 1 72 ? 13.339 1.859 -22.352 1.00 97.62 72 GLU A N 1
ATOM 606 C CA . GLU A 1 72 ? 14.637 2.539 -22.469 1.00 97.62 72 GLU A CA 1
ATOM 607 C C . GLU A 1 72 ? 15.762 1.561 -22.816 1.00 97.62 72 GLU A C 1
ATOM 609 O O . GLU A 1 72 ? 16.574 1.822 -23.702 1.00 97.62 72 GLU A O 1
ATOM 614 N N . PHE A 1 73 ? 15.777 0.393 -22.171 1.00 97.25 73 PHE A N 1
ATOM 615 C CA . PHE A 1 73 ? 16.752 -0.646 -22.469 1.00 97.25 73 PHE A CA 1
ATOM 616 C C . PHE A 1 73 ? 16.653 -1.146 -23.917 1.00 97.25 73 PHE A C 1
ATOM 618 O O . PHE A 1 73 ? 17.679 -1.330 -24.567 1.00 97.25 73 PHE A O 1
ATOM 625 N N . GLN A 1 74 ? 15.438 -1.337 -24.440 1.00 97.69 74 GLN A N 1
ATOM 626 C CA . GLN A 1 74 ? 15.232 -1.736 -25.836 1.00 97.69 74 GLN A CA 1
ATOM 627 C C . GLN A 1 74 ? 15.726 -0.668 -26.816 1.00 97.69 74 GLN A C 1
ATOM 629 O O . GLN A 1 74 ? 16.366 -1.010 -27.808 1.00 97.69 74 GLN A O 1
ATOM 634 N N . THR A 1 75 ? 15.489 0.611 -26.519 1.00 97.44 75 THR A N 1
ATOM 635 C CA . THR A 1 75 ? 16.004 1.727 -27.325 1.00 97.44 75 THR A CA 1
ATOM 636 C C . THR A 1 75 ? 17.530 1.725 -27.356 1.00 97.44 75 THR A C 1
ATOM 638 O O . THR A 1 75 ? 18.121 1.740 -28.431 1.00 97.44 75 THR A O 1
ATOM 641 N N . ILE A 1 76 ? 18.178 1.605 -26.192 1.00 97.06 76 ILE A N 1
ATOM 642 C CA . ILE A 1 76 ? 19.644 1.557 -26.099 1.00 97.06 76 ILE A CA 1
ATOM 643 C C . ILE A 1 76 ? 20.207 0.347 -26.859 1.00 97.06 76 ILE A C 1
ATOM 645 O O . ILE A 1 76 ? 21.244 0.449 -27.510 1.00 97.06 76 ILE A O 1
ATOM 649 N N . GLN A 1 77 ? 19.540 -0.811 -26.799 1.00 97.12 77 GLN A N 1
ATOM 650 C CA . GLN A 1 77 ? 19.958 -1.982 -27.573 1.00 97.12 77 GLN A CA 1
ATOM 651 C C . GLN A 1 77 ? 19.921 -1.717 -29.082 1.00 97.12 77 GLN A C 1
ATOM 653 O O . GLN A 1 77 ? 20.889 -2.057 -29.763 1.00 97.12 77 GLN A O 1
ATOM 658 N N . ALA A 1 78 ? 18.860 -1.081 -29.583 1.00 97.12 78 ALA A N 1
ATOM 659 C CA . ALA A 1 78 ? 18.746 -0.724 -30.994 1.00 97.12 78 ALA A CA 1
ATOM 660 C C . ALA A 1 78 ? 19.840 0.271 -31.424 1.00 97.12 78 ALA A C 1
ATOM 662 O O . ALA A 1 78 ? 20.514 0.044 -32.426 1.00 97.12 78 ALA A O 1
ATOM 663 N N . GLU A 1 79 ? 20.101 1.311 -30.626 1.00 97.44 79 GLU A N 1
ATOM 664 C CA . GLU A 1 79 ? 21.175 2.281 -30.896 1.00 97.44 79 GLU A CA 1
ATOM 665 C C . GLU A 1 79 ? 22.560 1.612 -30.946 1.00 97.44 79 GLU A C 1
ATOM 667 O O . GLU A 1 79 ? 23.393 1.924 -31.801 1.00 97.44 79 GLU A O 1
ATOM 672 N N . ILE A 1 80 ? 22.819 0.650 -30.054 1.00 97.06 80 ILE A N 1
ATOM 673 C CA . ILE A 1 80 ? 24.067 -0.125 -30.062 1.00 97.06 80 ILE A CA 1
ATOM 674 C C . ILE A 1 80 ? 24.195 -0.958 -31.344 1.00 97.06 80 ILE A C 1
ATOM 676 O O . ILE A 1 80 ? 25.298 -1.071 -31.885 1.00 97.06 80 ILE A O 1
ATOM 680 N N . GLU A 1 81 ? 23.112 -1.575 -31.815 1.00 96.94 81 GLU A N 1
ATOM 681 C CA . GLU A 1 81 ? 23.111 -2.352 -33.059 1.00 96.94 81 GLU A CA 1
ATOM 682 C C . GLU A 1 81 ? 23.365 -1.463 -34.281 1.00 96.94 81 GLU A C 1
ATOM 684 O O . GLU A 1 81 ? 24.232 -1.790 -35.096 1.00 96.94 81 GLU A O 1
ATOM 689 N N . GLU A 1 82 ? 22.717 -0.301 -34.360 1.00 96.56 82 GLU A N 1
ATOM 690 C CA . GLU A 1 82 ? 22.951 0.674 -35.430 1.00 96.56 82 GLU A CA 1
ATOM 691 C C . GLU A 1 82 ? 24.406 1.157 -35.461 1.00 96.56 82 GLU A C 1
ATOM 693 O O . GLU A 1 82 ? 25.039 1.176 -36.520 1.00 96.56 82 GLU A O 1
ATOM 698 N N . LEU A 1 83 ? 24.987 1.483 -34.302 1.00 96.25 83 LEU A N 1
ATOM 699 C CA . LEU A 1 83 ? 26.386 1.909 -34.215 1.00 96.25 83 LEU A CA 1
ATOM 700 C C . LEU A 1 83 ? 27.365 0.805 -34.635 1.00 96.25 83 LEU A C 1
ATOM 702 O O . LEU A 1 83 ? 28.395 1.097 -35.252 1.00 96.25 83 LEU A O 1
ATOM 706 N N . LYS A 1 84 ? 27.065 -0.463 -34.324 1.00 95.38 84 LYS A N 1
ATOM 707 C CA . LYS A 1 84 ? 27.867 -1.606 -34.790 1.00 95.38 84 LYS A CA 1
ATOM 708 C C . LYS A 1 84 ? 27.809 -1.736 -36.307 1.00 95.38 84 LYS A C 1
ATOM 710 O O . LYS A 1 84 ? 28.865 -1.834 -36.928 1.00 95.38 84 LYS A O 1
ATOM 715 N N . MET A 1 85 ? 26.614 -1.663 -36.892 1.00 94.44 85 MET A N 1
ATOM 716 C CA . MET A 1 85 ? 26.446 -1.704 -38.346 1.00 94.44 85 MET A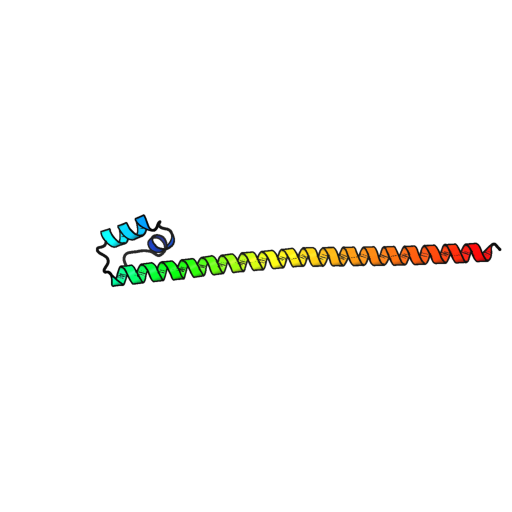 CA 1
ATOM 717 C C . MET A 1 85 ? 27.170 -0.545 -39.031 1.00 94.44 85 MET A C 1
ATOM 719 O O . MET A 1 85 ? 27.901 -0.758 -39.995 1.00 94.44 85 MET A O 1
ATOM 723 N N . TYR A 1 86 ? 27.033 0.677 -38.510 1.00 94.75 86 TYR A N 1
ATOM 724 C CA . TYR A 1 86 ? 27.736 1.843 -39.041 1.00 94.75 86 TYR A CA 1
ATOM 725 C C . TYR A 1 86 ? 29.256 1.642 -39.027 1.00 94.75 86 TYR A C 1
ATOM 727 O O . TYR A 1 86 ? 29.931 1.875 -40.031 1.00 94.75 86 TYR A O 1
ATOM 735 N N . LYS A 1 87 ? 29.799 1.140 -37.910 1.00 94.44 87 LYS A N 1
ATOM 736 C CA . LYS A 1 87 ? 31.224 0.821 -37.789 1.00 94.44 87 LYS A CA 1
ATOM 737 C C . LYS A 1 87 ? 31.668 -0.214 -38.827 1.00 94.44 87 LYS A C 1
ATOM 739 O O . LYS A 1 87 ? 32.722 -0.032 -39.432 1.00 94.44 87 LYS A O 1
ATOM 744 N N . GLU A 1 88 ? 30.899 -1.280 -39.030 1.00 93.69 88 GLU A N 1
ATOM 745 C CA . GLU A 1 88 ? 31.196 -2.313 -40.031 1.00 93.69 88 GLU A CA 1
ATOM 746 C C . GLU A 1 88 ? 31.181 -1.749 -41.457 1.00 93.69 88 GLU A C 1
ATOM 748 O O . GLU A 1 88 ? 32.135 -1.970 -42.203 1.00 93.69 88 GLU A O 1
ATOM 753 N N . CYS A 1 89 ? 30.181 -0.936 -41.811 1.00 89.81 89 CYS A N 1
ATOM 754 C CA . CYS A 1 89 ? 30.118 -0.253 -43.105 1.00 89.81 89 CYS A CA 1
ATOM 755 C C . CYS A 1 89 ? 31.342 0.641 -43.352 1.00 89.81 89 CYS A C 1
ATOM 757 O O . CYS A 1 89 ? 31.920 0.606 -44.438 1.00 89.81 89 CYS A O 1
ATOM 759 N N . CYS A 1 90 ? 31.778 1.416 -42.351 1.00 89.56 90 CYS A N 1
ATOM 760 C CA . CYS A 1 90 ? 32.985 2.239 -42.468 1.00 89.56 90 CYS A CA 1
ATOM 761 C C . CYS A 1 90 ? 34.254 1.400 -42.685 1.00 89.56 90 CYS A C 1
ATOM 763 O O . CYS A 1 90 ? 35.136 1.810 -43.438 1.00 89.56 90 CYS A O 1
ATOM 765 N N . LEU A 1 91 ? 34.367 0.241 -42.027 1.00 90.38 91 LEU A N 1
ATOM 766 C CA . LEU A 1 91 ? 35.508 -0.660 -42.206 1.00 90.38 91 LEU A CA 1
ATOM 767 C C . LEU A 1 91 ? 35.530 -1.274 -43.609 1.00 90.38 91 LEU A C 1
ATOM 769 O O . LEU A 1 91 ? 36.596 -1.320 -44.220 1.00 90.38 91 LEU A O 1
ATOM 773 N N . LEU A 1 92 ? 34.370 -1.693 -44.123 1.00 86.88 92 LEU A N 1
ATOM 774 C CA . LEU A 1 92 ? 34.245 -2.230 -45.479 1.00 86.88 92 LEU A CA 1
ATOM 775 C C . LEU A 1 92 ? 34.616 -1.184 -46.529 1.00 86.88 92 LEU A C 1
ATOM 777 O O . LEU A 1 92 ? 35.467 -1.464 -47.370 1.00 86.88 92 LEU A O 1
ATOM 781 N N . LEU A 1 93 ? 34.083 0.039 -46.420 1.00 83.00 93 LEU A N 1
ATOM 782 C CA . LEU A 1 93 ? 34.454 1.126 -47.329 1.00 83.00 93 LEU A CA 1
ATOM 783 C C . LEU A 1 93 ? 35.969 1.333 -47.348 1.00 83.00 93 LEU A C 1
ATOM 785 O O . LEU A 1 93 ? 36.571 1.350 -48.411 1.00 83.00 93 LEU A O 1
ATOM 789 N N . ASN A 1 94 ? 36.612 1.428 -46.182 1.00 75.44 94 ASN A N 1
ATOM 790 C CA . ASN A 1 94 ? 38.058 1.643 -46.119 1.00 75.44 94 ASN A CA 1
ATOM 791 C C . ASN A 1 94 ? 38.875 0.496 -46.738 1.00 75.44 94 ASN A C 1
ATOM 793 O O . ASN A 1 94 ? 39.989 0.742 -47.185 1.00 75.44 94 ASN A O 1
ATOM 797 N N . SER A 1 95 ? 38.346 -0.731 -46.785 1.00 75.56 95 SER A N 1
ATOM 798 C CA . SER A 1 95 ? 39.015 -1.860 -47.447 1.00 75.56 95 SER A CA 1
ATOM 799 C C . SER A 1 95 ? 38.868 -1.883 -48.971 1.00 75.56 95 SER A C 1
ATOM 801 O O . SER A 1 95 ? 39.645 -2.560 -49.629 1.00 75.56 95 SER A O 1
ATOM 803 N N . GLU A 1 96 ? 37.906 -1.150 -49.540 1.00 69.06 96 GLU A N 1
ATOM 804 C CA . GLU A 1 96 ? 37.692 -1.068 -50.994 1.00 69.06 96 GLU A CA 1
ATOM 805 C C . GLU A 1 96 ? 38.546 0.019 -51.674 1.00 69.06 96 GLU A C 1
ATOM 807 O O . GLU A 1 96 ? 38.684 0.022 -52.897 1.00 69.06 96 GLU A O 1
ATOM 812 N N . TYR A 1 97 ? 39.131 0.939 -50.896 1.00 57.06 97 TYR A N 1
ATOM 813 C CA . TYR A 1 97 ? 39.967 2.045 -51.390 1.00 57.06 97 TYR A CA 1
ATOM 814 C C . TYR A 1 97 ? 41.489 1.808 -51.253 1.00 57.06 97 TYR A C 1
ATOM 816 O O . TYR A 1 97 ? 42.262 2.717 -51.567 1.00 57.06 97 TYR A O 1
ATOM 824 N N . TYR A 1 98 ? 41.925 0.616 -50.820 1.00 50.69 98 TYR A N 1
ATOM 825 C CA . TYR A 1 98 ? 43.332 0.178 -50.749 1.00 50.69 98 TYR A CA 1
ATOM 826 C C . TYR A 1 98 ? 43.542 -1.130 -51.513 1.00 50.69 98 TYR A C 1
ATOM 828 O O . TYR A 1 98 ? 44.630 -1.272 -52.117 1.00 50.69 98 TYR A O 1
#

Secondary structure (DSSP, 8-state):
--TTS-HHHHHTS-HHHHHHHHHHTT--HHHHHHHHHHHHHHHHHHHHHHHHHHHHHHHHHHHHHHHHHHHHHHHHHHHHHHHHHHHHHHHHHHHH--